Protein AF-A0A0R1NTM6-F1 (afdb_monomer_lite)

Secondary structure (DSSP, 8-state):
-HHHHHHHHHHHHH-HHHHHHHHHHTTTHHHHHHHHHHHHHHHHHHHTTGGGTS-HHHHHHHHHHHHHHHHHHHHHHHHHHHHHHHHHHHHHTTS-HHHHHHHHHHHHHHHHHTT----

Structure (mmCIF, N/CA/C/O backbone):
data_AF-A0A0R1NTM6-F1
#
_entry.id   AF-A0A0R1NTM6-F1
#
loop_
_atom_site.group_PDB
_atom_site.id
_atom_site.type_symbol
_atom_site.label_atom_id
_atom_site.label_alt_id
_atom_site.label_comp_id
_atom_site.label_asym_id
_atom_site.label_entity_id
_atom_site.label_seq_id
_atom_site.pdbx_PDB_ins_code
_atom_site.Cartn_x
_atom_site.Cartn_y
_atom_site.Cartn_z
_atom_site.occupancy
_atom_site.B_iso_or_equiv
_atom_site.auth_seq_id
_atom_site.auth_comp_id
_atom_site.auth_asym_id
_atom_site.auth_atom_id
_atom_site.pdbx_PDB_model_num
ATOM 1 N N . MET A 1 1 ? 14.871 15.560 27.383 1.00 53.84 1 MET A N 1
ATOM 2 C CA . MET A 1 1 ? 14.093 15.549 26.118 1.00 53.84 1 MET A CA 1
ATOM 3 C C . MET A 1 1 ? 13.365 14.221 25.877 1.00 53.84 1 MET A C 1
ATOM 5 O O . MET A 1 1 ? 12.171 14.261 25.605 1.00 53.84 1 MET A O 1
ATOM 9 N N . GLN A 1 2 ? 13.995 13.055 26.085 1.00 62.66 2 GLN A N 1
ATOM 10 C CA . GLN A 1 2 ? 13.329 11.741 25.949 1.00 62.66 2 GLN A CA 1
ATOM 11 C C . GLN A 1 2 ? 12.045 11.586 26.794 1.00 62.66 2 GLN A C 1
ATOM 13 O O . GLN A 1 2 ? 11.038 11.113 26.282 1.00 62.66 2 GLN A O 1
ATOM 18 N N . LYS A 1 3 ? 12.023 12.077 28.044 1.00 68.81 3 LYS A N 1
ATOM 19 C CA . LYS A 1 3 ? 10.849 11.972 28.939 1.00 68.81 3 LYS A CA 1
ATOM 20 C C . LYS A 1 3 ? 9.565 12.662 28.434 1.00 68.81 3 LYS A C 1
ATOM 22 O O . LYS A 1 3 ? 8.497 12.313 28.917 1.00 68.81 3 LYS A O 1
ATOM 27 N N . LYS A 1 4 ? 9.642 13.617 27.491 1.00 70.44 4 LYS A N 1
ATOM 28 C CA . LYS A 1 4 ? 8.459 14.274 26.885 1.00 70.44 4 LYS A CA 1
ATOM 29 C C . LYS A 1 4 ? 8.144 13.763 25.473 1.00 70.44 4 LYS A C 1
ATOM 31 O O . LYS A 1 4 ? 6.976 13.675 25.116 1.00 70.44 4 LYS A O 1
ATOM 36 N N . LEU A 1 5 ? 9.161 13.379 24.698 1.00 77.12 5 LEU A N 1
ATOM 37 C CA . LEU A 1 5 ? 8.985 12.821 23.350 1.00 77.12 5 LEU A CA 1
ATOM 38 C C . LEU A 1 5 ? 8.365 11.418 23.370 1.00 77.12 5 LEU A C 1
ATOM 40 O O . LEU A 1 5 ? 7.476 11.135 22.576 1.00 77.12 5 LEU A O 1
ATOM 44 N N . VAL A 1 6 ? 8.793 10.560 24.300 1.00 81.62 6 VAL A N 1
ATOM 45 C CA . VAL A 1 6 ? 8.290 9.181 24.428 1.00 81.62 6 VAL A CA 1
ATOM 46 C C . VAL A 1 6 ? 6.777 9.117 24.699 1.00 81.62 6 VAL A C 1
ATOM 48 O O . VAL A 1 6 ? 6.092 8.399 23.970 1.00 81.62 6 VAL A O 1
ATOM 51 N N . PRO A 1 7 ? 6.199 9.860 25.667 1.00 79.56 7 PRO A N 1
ATOM 52 C CA . PRO A 1 7 ? 4.751 9.833 25.872 1.00 79.56 7 PRO A CA 1
ATOM 53 C C . PRO A 1 7 ? 3.979 10.437 24.692 1.00 79.56 7 PRO A C 1
ATOM 55 O O . PRO A 1 7 ? 2.925 9.919 24.335 1.00 79.56 7 PRO A O 1
ATOM 58 N N . PHE A 1 8 ? 4.516 11.465 24.027 1.00 79.06 8 PHE A N 1
ATOM 59 C CA . PHE A 1 8 ? 3.871 12.069 22.857 1.00 79.06 8 PHE A CA 1
ATOM 60 C C . PHE A 1 8 ? 3.834 11.110 21.653 1.00 79.06 8 PHE A C 1
ATOM 62 O O . PHE A 1 8 ? 2.793 10.932 21.021 1.00 79.06 8 PHE A O 1
ATOM 69 N N . ALA A 1 9 ? 4.946 10.418 21.388 1.00 79.75 9 ALA A N 1
ATOM 70 C CA . ALA A 1 9 ? 5.029 9.373 20.370 1.00 79.75 9 ALA A CA 1
ATOM 71 C C . ALA A 1 9 ? 4.115 8.180 20.692 1.00 79.75 9 ALA A C 1
ATOM 73 O O . ALA A 1 9 ? 3.503 7.613 19.789 1.00 79.75 9 ALA A O 1
ATOM 74 N N . SER A 1 10 ? 3.975 7.830 21.974 1.00 79.38 10 SER A N 1
ATOM 75 C CA . SER A 1 10 ? 3.080 6.759 22.418 1.00 79.38 10 SER A CA 1
ATOM 76 C C . SER A 1 10 ? 1.609 7.090 22.147 1.00 79.38 10 SER A C 1
ATOM 78 O O . SER A 1 10 ? 0.881 6.249 21.629 1.00 79.38 10 SER A O 1
ATOM 80 N N . ILE A 1 11 ? 1.176 8.329 22.403 1.00 81.19 11 ILE A N 1
ATOM 81 C CA . ILE A 1 11 ? -0.203 8.770 22.126 1.00 81.19 11 ILE A CA 1
ATOM 82 C C . ILE A 1 11 ? -0.494 8.754 20.617 1.00 81.19 11 ILE A C 1
ATOM 84 O O . ILE A 1 11 ? -1.530 8.242 20.189 1.00 81.19 11 ILE A O 1
ATOM 88 N N . LEU A 1 12 ? 0.433 9.260 19.796 1.00 80.50 12 LEU A N 1
ATOM 89 C CA . LEU A 1 12 ? 0.310 9.224 18.333 1.00 80.50 12 LEU A CA 1
ATOM 90 C C . LEU A 1 12 ? 0.298 7.787 17.791 1.00 80.50 12 LEU A C 1
ATOM 92 O O . LEU A 1 12 ? -0.516 7.460 16.928 1.00 80.50 12 LEU A O 1
ATOM 96 N N . GLY A 1 13 ? 1.159 6.921 18.327 1.00 78.38 13 GLY A N 1
ATOM 97 C CA . GLY A 1 13 ? 1.262 5.514 17.939 1.00 78.38 13 GLY A CA 1
ATOM 98 C C . GLY A 1 13 ? 0.084 4.647 18.393 1.00 78.38 13 GLY A C 1
ATOM 99 O O . GLY A 1 13 ? -0.184 3.622 17.772 1.00 78.38 13 GLY A O 1
ATOM 100 N N . GLN A 1 14 ? -0.642 5.052 19.437 1.00 82.62 14 GLN A N 1
ATOM 101 C CA . GLN A 1 14 ? -1.832 4.346 19.927 1.00 82.62 14 GLN A CA 1
ATOM 102 C C . GLN A 1 14 ? -3.133 4.804 19.259 1.00 82.62 14 GLN A C 1
ATOM 104 O O . GLN A 1 14 ? -4.160 4.133 19.383 1.00 82.62 14 GLN A O 1
ATOM 109 N N . ASN A 1 15 ? -3.125 5.923 18.529 1.00 87.06 15 ASN A N 1
ATOM 110 C CA . ASN A 1 15 ? -4.329 6.408 17.871 1.00 87.06 15 ASN A CA 1
ATOM 111 C C . ASN A 1 15 ? -4.774 5.431 16.770 1.00 87.06 15 ASN A C 1
ATOM 113 O O . ASN A 1 15 ? -4.057 5.191 15.794 1.00 87.06 15 ASN A O 1
ATOM 117 N N . LYS A 1 16 ? -5.995 4.903 16.915 1.00 84.38 16 LYS A N 1
ATOM 118 C CA . LYS A 1 16 ? -6.627 3.958 15.982 1.00 84.38 16 LYS A CA 1
ATOM 119 C C . LYS A 1 16 ? -6.676 4.458 14.538 1.00 84.38 16 LYS A C 1
ATOM 121 O O . LYS A 1 16 ? -6.575 3.639 13.631 1.00 84.38 16 LYS A O 1
ATOM 126 N N . TYR A 1 17 ? -6.804 5.765 14.306 1.00 87.38 17 TYR A N 1
ATOM 127 C CA . TYR A 1 17 ? -6.857 6.326 12.953 1.00 87.38 17 TYR A CA 1
ATOM 128 C C . TYR A 1 17 ? -5.480 6.310 12.284 1.00 87.38 17 TYR A C 1
ATO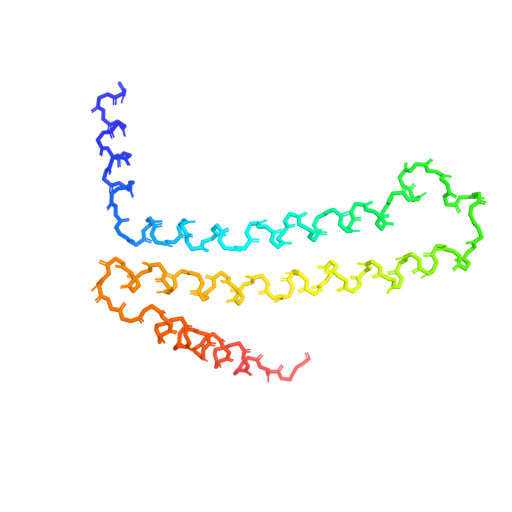M 130 O O . TYR A 1 17 ? -5.346 5.819 11.169 1.00 87.38 17 TYR A O 1
ATOM 138 N N . LEU A 1 18 ? -4.445 6.760 12.998 1.00 86.81 18 LEU A N 1
ATOM 139 C CA . LEU A 1 18 ? -3.061 6.775 12.509 1.00 86.81 18 LEU A CA 1
ATOM 140 C C . LEU A 1 18 ? -2.510 5.361 12.304 1.00 86.81 18 LEU A C 1
ATOM 142 O O . LEU A 1 18 ? -1.863 5.093 11.294 1.00 86.81 18 LEU A O 1
ATOM 146 N N . THR A 1 19 ? -2.807 4.436 13.222 1.00 88.44 19 THR A N 1
ATOM 147 C CA . THR A 1 19 ? -2.424 3.027 13.043 1.00 88.44 19 THR A CA 1
ATOM 148 C C . THR A 1 19 ? -3.165 2.378 11.882 1.00 88.44 19 THR A C 1
ATOM 150 O O . THR A 1 19 ? -2.524 1.704 11.088 1.00 88.44 19 THR A O 1
ATOM 153 N N . SER A 1 20 ? -4.470 2.623 11.711 1.00 88.25 20 SER A N 1
ATOM 154 C CA . SER A 1 20 ? -5.213 2.089 10.553 1.00 88.25 20 SER A CA 1
ATOM 155 C C . SER A 1 20 ? -4.723 2.664 9.226 1.00 88.25 20 SER A C 1
ATOM 157 O O . SER A 1 20 ? -4.654 1.938 8.242 1.00 88.25 20 SER A O 1
ATOM 159 N N . LEU A 1 21 ? -4.346 3.945 9.200 1.00 89.81 21 LEU A N 1
ATOM 160 C CA . LEU A 1 21 ? -3.759 4.586 8.027 1.00 89.81 21 LEU A CA 1
ATOM 161 C C . LEU A 1 21 ? -2.418 3.937 7.660 1.00 89.81 21 LEU A C 1
ATOM 163 O O . LEU A 1 21 ? -2.228 3.517 6.523 1.00 89.81 21 LEU A O 1
ATOM 167 N N . ARG A 1 22 ? -1.509 3.798 8.633 1.00 90.62 22 ARG A N 1
ATOM 168 C CA . ARG A 1 22 ? -0.204 3.144 8.446 1.00 90.62 22 ARG A CA 1
ATOM 169 C C . ARG A 1 22 ? -0.358 1.699 7.979 1.00 90.62 22 ARG A C 1
ATOM 171 O O . ARG A 1 22 ? 0.241 1.307 6.983 1.00 90.62 22 ARG A O 1
ATOM 178 N N . ASP A 1 23 ? -1.161 0.922 8.699 1.00 89.19 23 ASP A N 1
ATOM 179 C CA . ASP A 1 23 ? -1.353 -0.500 8.421 1.00 89.19 23 ASP A CA 1
ATOM 180 C C . ASP A 1 23 ? -2.126 -0.701 7.099 1.00 89.19 23 ASP A C 1
ATOM 182 O O . ASP A 1 23 ? -1.960 -1.721 6.437 1.00 89.19 23 ASP A O 1
ATOM 186 N N . GLY A 1 24 ? -2.953 0.271 6.690 1.00 87.88 24 GLY A N 1
ATOM 187 C CA . GLY A 1 24 ? -3.639 0.295 5.396 1.00 87.88 24 GLY A CA 1
ATOM 188 C C . GLY A 1 24 ? -2.711 0.635 4.228 1.00 87.88 24 GLY A C 1
ATOM 189 O O . GLY A 1 24 ? -2.786 -0.012 3.187 1.00 87.88 24 GLY A O 1
ATOM 190 N N . MET A 1 25 ? -1.776 1.575 4.407 1.00 88.31 25 MET A N 1
ATOM 191 C CA . MET A 1 25 ? -0.751 1.892 3.399 1.00 88.31 25 MET A CA 1
ATOM 192 C C . MET A 1 25 ? 0.184 0.706 3.116 1.00 88.31 25 MET A C 1
ATOM 194 O O . MET A 1 25 ? 0.663 0.561 1.993 1.00 88.31 25 MET A O 1
ATOM 198 N N . MET A 1 26 ? 0.397 -0.187 4.090 1.00 89.75 26 MET A N 1
ATOM 199 C CA . MET A 1 26 ? 1.189 -1.409 3.886 1.00 89.75 26 MET A CA 1
ATOM 200 C C . MET A 1 26 ? 0.595 -2.352 2.828 1.00 89.75 26 MET A C 1
ATOM 202 O O . MET A 1 26 ? 1.341 -3.129 2.240 1.00 89.75 26 MET A O 1
ATOM 206 N N . VAL A 1 27 ? -0.708 -2.263 2.530 1.00 86.00 27 VAL A N 1
ATOM 207 C CA . VAL A 1 27 ? -1.352 -3.068 1.474 1.00 86.00 27 VAL A CA 1
ATOM 208 C C . VAL A 1 27 ? -0.806 -2.720 0.085 1.00 86.00 27 VAL A C 1
ATOM 210 O O . VAL A 1 27 ? -0.695 -3.596 -0.766 1.00 86.00 27 VAL A O 1
ATOM 213 N N . ALA A 1 28 ? -0.412 -1.465 -0.143 1.00 84.50 28 ALA A N 1
ATOM 214 C CA . ALA A 1 28 ? 0.140 -1.028 -1.424 1.00 84.50 28 ALA A CA 1
ATOM 215 C C . ALA A 1 28 ? 1.647 -1.281 -1.560 1.00 84.50 28 ALA A C 1
ATOM 217 O O . ALA A 1 28 ? 2.172 -1.222 -2.666 1.00 84.50 28 ALA A O 1
ATOM 218 N N . PHE A 1 29 ? 2.339 -1.592 -0.463 1.00 88.50 29 PHE A N 1
ATOM 219 C CA . PHE A 1 29 ? 3.796 -1.726 -0.434 1.00 88.50 29 PHE A CA 1
ATOM 220 C C . PHE A 1 29 ? 4.340 -2.825 -1.367 1.00 88.50 29 PHE A C 1
ATOM 222 O O . PHE A 1 29 ? 5.288 -2.562 -2.104 1.00 88.50 29 PHE A O 1
ATOM 229 N N . PRO A 1 30 ? 3.754 -4.040 -1.410 1.00 85.56 30 PRO A N 1
ATOM 230 C CA . PRO A 1 30 ? 4.211 -5.076 -2.336 1.00 85.56 30 PRO A CA 1
ATOM 231 C C . PRO A 1 30 ? 3.988 -4.684 -3.800 1.00 85.56 30 PRO A C 1
ATOM 233 O O . PRO A 1 30 ? 4.846 -4.929 -4.645 1.00 85.56 30 PRO A O 1
ATOM 236 N N . ALA A 1 31 ? 2.856 -4.037 -4.094 1.00 84.50 31 ALA A N 1
ATOM 237 C CA . ALA A 1 31 ? 2.528 -3.585 -5.441 1.00 84.50 31 ALA A CA 1
ATOM 238 C C . ALA A 1 31 ? 3.490 -2.484 -5.907 1.00 84.50 31 ALA A C 1
ATOM 240 O O . ALA A 1 31 ? 4.049 -2.585 -6.996 1.00 84.50 31 ALA A O 1
ATOM 241 N N . THR A 1 32 ? 3.750 -1.472 -5.074 1.00 86.38 32 THR A N 1
ATOM 242 C CA . THR A 1 32 ? 4.688 -0.390 -5.411 1.00 86.38 32 THR A CA 1
ATOM 243 C C . THR A 1 32 ? 6.120 -0.892 -5.541 1.00 86.38 32 THR A C 1
ATOM 245 O O . THR A 1 32 ? 6.831 -0.457 -6.446 1.00 86.38 32 THR A O 1
ATOM 248 N N . MET A 1 33 ? 6.536 -1.843 -4.701 1.00 88.88 33 MET A N 1
ATOM 249 C CA . MET A 1 33 ? 7.853 -2.466 -4.815 1.00 88.88 33 MET A CA 1
ATOM 250 C C . MET A 1 33 ? 7.998 -3.227 -6.141 1.00 88.88 33 MET A C 1
ATOM 252 O O . MET A 1 33 ? 9.024 -3.108 -6.807 1.00 88.88 33 MET A O 1
ATOM 256 N N . PHE A 1 34 ? 6.958 -3.947 -6.569 1.00 86.00 34 PHE A N 1
ATOM 257 C CA . PHE A 1 34 ? 6.942 -4.618 -7.868 1.00 86.00 34 PHE A CA 1
ATOM 258 C C . PHE A 1 34 ? 6.979 -3.625 -9.039 1.00 86.00 34 PHE A C 1
ATOM 260 O O . PHE A 1 34 ? 7.779 -3.792 -9.958 1.00 86.00 34 PHE A O 1
ATOM 267 N N . GLY A 1 35 ? 6.182 -2.553 -8.985 1.00 85.62 35 GLY A N 1
ATOM 268 C CA . GLY A 1 35 ? 6.207 -1.492 -9.996 1.00 85.62 35 GLY A CA 1
ATOM 269 C C . GLY A 1 35 ? 7.586 -0.846 -10.130 1.00 85.62 35 GLY A C 1
ATOM 270 O O . GLY A 1 35 ? 8.068 -0.656 -11.244 1.00 85.62 35 GLY A O 1
ATOM 271 N N . ALA A 1 36 ? 8.264 -0.590 -9.008 1.00 86.94 36 ALA A N 1
ATOM 272 C CA . ALA A 1 36 ? 9.618 -0.043 -9.008 1.00 86.94 36 ALA A CA 1
ATOM 273 C C . ALA A 1 36 ? 10.631 -0.980 -9.690 1.00 86.94 36 ALA A C 1
ATOM 275 O O . ALA A 1 36 ? 11.454 -0.512 -10.473 1.00 86.94 36 ALA A O 1
ATOM 276 N N . ILE A 1 37 ? 10.548 -2.297 -9.457 1.00 87.69 37 ILE A N 1
ATOM 277 C CA . ILE A 1 37 ? 11.408 -3.282 -10.139 1.00 87.69 37 ILE A CA 1
ATOM 278 C C . ILE A 1 37 ? 11.189 -3.227 -11.656 1.00 87.69 37 ILE A C 1
ATOM 280 O O . ILE A 1 37 ? 12.156 -3.211 -12.413 1.00 87.69 37 ILE A O 1
ATOM 284 N N . MET A 1 38 ? 9.935 -3.144 -12.104 1.00 84.50 38 MET A N 1
ATOM 285 C CA . MET A 1 38 ? 9.606 -3.092 -13.533 1.00 84.50 38 MET A CA 1
ATOM 286 C C . MET A 1 38 ? 10.115 -1.814 -14.203 1.00 84.50 38 MET A C 1
ATOM 288 O O . MET A 1 38 ? 10.671 -1.876 -15.296 1.00 84.50 38 MET A O 1
ATOM 292 N N . VAL A 1 39 ? 10.017 -0.672 -13.518 1.00 84.75 39 VAL A N 1
ATOM 293 C CA . VAL A 1 39 ? 10.584 0.602 -13.991 1.00 84.75 39 VAL A CA 1
ATOM 294 C C . VAL A 1 39 ? 12.112 0.539 -14.066 1.00 84.75 39 VAL A C 1
ATOM 296 O O . VAL A 1 39 ? 12.704 1.054 -15.015 1.00 84.75 39 VAL A O 1
ATOM 299 N N . ILE A 1 40 ? 12.769 -0.108 -13.099 1.00 85.50 40 ILE A N 1
ATOM 300 C CA . ILE A 1 40 ? 14.224 -0.306 -13.139 1.00 85.50 40 ILE A CA 1
ATOM 301 C C . ILE A 1 40 ? 14.610 -1.164 -14.346 1.00 85.50 40 ILE A C 1
ATOM 303 O O . ILE A 1 40 ? 15.534 -0.795 -15.064 1.00 85.50 40 ILE A O 1
ATOM 307 N N . LEU A 1 41 ? 13.897 -2.265 -14.606 1.00 81.75 41 LEU A N 1
ATOM 308 C CA . LEU A 1 41 ? 14.153 -3.134 -15.762 1.00 81.75 41 LEU A CA 1
ATOM 309 C C . LEU A 1 41 ? 13.948 -2.409 -17.096 1.00 81.75 41 LEU A C 1
ATOM 311 O O . LEU A 1 41 ? 14.742 -2.601 -18.013 1.00 81.75 41 LEU A O 1
ATOM 315 N N . GLN A 1 42 ? 12.939 -1.540 -17.179 1.00 80.75 42 GLN A N 1
ATOM 316 C CA . GLN A 1 42 ? 12.698 -0.688 -18.343 1.00 80.75 42 GLN A CA 1
ATOM 317 C C . GLN A 1 42 ? 13.875 0.266 -18.609 1.00 80.75 4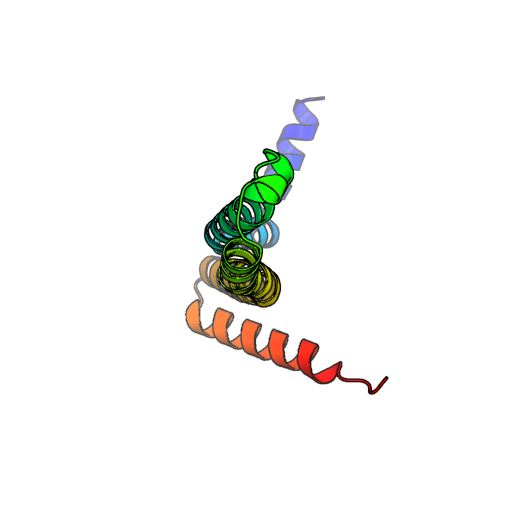2 GLN A C 1
ATOM 319 O O . GLN A 1 42 ? 14.330 0.392 -19.741 1.00 80.75 42 GLN A O 1
ATOM 324 N N . ASN A 1 43 ? 14.397 0.923 -17.568 1.00 80.12 43 ASN A N 1
ATOM 325 C CA . ASN A 1 43 ? 15.462 1.926 -17.704 1.00 80.12 43 ASN A CA 1
ATOM 326 C C . ASN A 1 43 ? 16.881 1.326 -17.738 1.00 80.12 43 ASN A C 1
ATOM 328 O O . ASN A 1 43 ? 17.843 2.008 -18.094 1.00 80.12 43 ASN A O 1
ATOM 332 N N . LEU A 1 44 ? 17.028 0.040 -17.416 1.00 77.88 44 LEU A N 1
ATOM 333 C CA . LEU A 1 44 ? 18.309 -0.668 -17.344 1.00 77.88 44 LEU A CA 1
ATOM 334 C C . LEU A 1 44 ? 19.148 -0.595 -18.639 1.00 77.88 44 LEU A C 1
ATOM 336 O O . LEU A 1 44 ? 20.348 -0.321 -18.541 1.00 77.88 44 LEU A O 1
ATOM 340 N N . PRO A 1 45 ? 18.573 -0.766 -19.850 1.00 70.38 45 PRO A N 1
ATOM 341 C CA . PRO A 1 45 ? 19.319 -0.671 -21.109 1.00 70.38 45 PRO A CA 1
ATOM 342 C C . PRO A 1 45 ? 19.896 0.728 -21.370 1.00 70.38 45 PRO A C 1
ATOM 344 O O . PRO A 1 45 ? 20.971 0.851 -21.961 1.00 70.38 45 PRO A O 1
ATOM 347 N N . GLN A 1 46 ? 19.197 1.775 -20.917 1.00 68.50 46 GLN A N 1
ATOM 348 C CA . GLN A 1 46 ? 19.626 3.172 -21.025 1.00 68.50 46 GLN A CA 1
ATOM 349 C C . GLN A 1 46 ? 20.739 3.483 -20.013 1.00 68.50 46 GLN A C 1
ATOM 351 O O . GLN A 1 46 ? 21.760 4.060 -20.381 1.00 68.50 46 GLN A O 1
ATOM 356 N N . THR A 1 47 ? 20.593 3.052 -18.754 1.00 66.00 47 THR A N 1
ATOM 357 C CA . THR A 1 47 ? 21.559 3.344 -17.676 1.00 66.00 47 THR A CA 1
ATOM 358 C C . THR A 1 47 ? 22.896 2.612 -17.835 1.00 66.00 47 THR A C 1
ATOM 360 O O . THR A 1 47 ? 23.935 3.173 -17.498 1.00 66.00 47 THR A O 1
ATOM 363 N N . PHE A 1 48 ? 22.905 1.389 -18.374 1.00 66.44 48 PHE A N 1
ATOM 364 C CA . PHE A 1 48 ? 24.137 0.611 -18.581 1.00 66.44 48 PHE A CA 1
ATOM 365 C C . PHE A 1 48 ? 24.809 0.837 -19.951 1.00 66.44 48 PHE A C 1
ATOM 367 O O . PHE A 1 48 ? 25.803 0.185 -20.261 1.00 66.44 48 PHE A O 1
ATOM 374 N N . GLY A 1 49 ? 24.287 1.741 -20.790 1.00 63.03 49 GLY A N 1
ATOM 375 C CA . GLY A 1 49 ? 24.882 2.061 -22.096 1.00 63.03 49 GLY A CA 1
ATOM 376 C C . GLY A 1 49 ? 24.675 0.996 -23.184 1.00 63.03 49 GLY A C 1
ATOM 377 O O . GLY A 1 49 ? 25.179 1.147 -24.297 1.00 63.03 49 GLY A O 1
ATOM 378 N N . PHE A 1 50 ? 23.891 -0.056 -22.914 1.00 60.47 50 PHE A N 1
ATOM 379 C CA . PHE A 1 50 ? 23.528 -1.079 -23.903 1.00 60.47 50 PHE A CA 1
ATOM 380 C C . PHE A 1 50 ? 22.554 -0.567 -24.971 1.00 60.47 50 PHE A C 1
ATOM 382 O O . PHE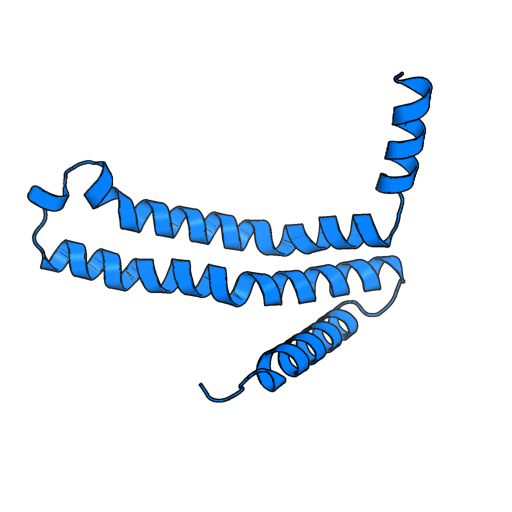 A 1 50 ? 22.395 -1.212 -26.006 1.00 60.47 50 PHE A O 1
ATOM 389 N N . ALA A 1 51 ? 21.945 0.605 -24.769 1.00 58.25 51 ALA A N 1
ATOM 390 C CA . ALA A 1 51 ? 21.084 1.263 -25.750 1.00 58.25 51 ALA A CA 1
ATOM 391 C C . ALA A 1 51 ? 21.764 1.496 -27.116 1.00 58.25 51 ALA A C 1
ATOM 393 O O . ALA A 1 51 ? 21.078 1.553 -28.131 1.00 58.25 51 ALA A O 1
ATOM 394 N N . GLY A 1 52 ? 23.099 1.597 -27.155 1.00 59.00 52 GLY A N 1
ATOM 395 C CA . GLY A 1 52 ? 23.866 1.687 -28.405 1.00 59.00 52 GLY A CA 1
ATOM 396 C C . GLY A 1 52 ? 24.183 0.338 -29.069 1.00 59.00 52 GLY A C 1
ATOM 397 O O . GLY A 1 52 ? 24.520 0.315 -30.248 1.00 59.00 52 GLY A O 1
ATOM 398 N N . PHE A 1 53 ? 24.077 -0.774 -28.334 1.00 61.25 53 PHE A N 1
ATOM 399 C CA . PHE A 1 53 ? 24.408 -2.132 -28.799 1.00 61.25 53 PHE A CA 1
ATOM 400 C C . PHE A 1 53 ? 23.174 -2.987 -29.116 1.00 61.25 53 PHE A C 1
ATOM 402 O O . PHE A 1 53 ? 23.272 -3.958 -29.866 1.00 61.25 53 PHE A O 1
ATOM 409 N N . LEU A 1 54 ? 22.015 -2.650 -28.547 1.00 64.38 54 LEU A N 1
ATOM 410 C CA . LEU A 1 54 ? 20.763 -3.366 -28.764 1.00 64.38 54 LEU A CA 1
ATOM 411 C C . LEU A 1 54 ? 20.035 -2.847 -30.017 1.00 64.38 54 LEU A C 1
ATOM 413 O O . LEU A 1 54 ? 19.952 -1.634 -30.223 1.00 64.38 54 LEU A O 1
ATOM 417 N N . PRO A 1 55 ? 19.452 -3.734 -30.847 1.00 72.12 55 PRO A N 1
ATOM 418 C CA . PRO A 1 55 ? 18.587 -3.318 -31.945 1.00 72.12 55 PRO A CA 1
ATOM 419 C C . PRO A 1 55 ? 17.406 -2.500 -31.409 1.00 72.12 55 PRO A C 1
ATOM 421 O O . PRO A 1 55 ? 16.798 -2.888 -30.410 1.00 72.12 55 PRO A O 1
ATOM 424 N N . LYS A 1 56 ? 17.016 -1.424 -32.109 1.00 68.06 56 LYS A N 1
ATOM 425 C CA . LYS A 1 56 ? 15.852 -0.590 -31.740 1.00 68.06 56 LYS A CA 1
ATOM 426 C C . LYS A 1 56 ? 14.587 -1.411 -31.465 1.00 68.06 56 LYS A C 1
ATOM 428 O O . LYS A 1 56 ? 13.905 -1.144 -30.490 1.00 68.06 56 LYS A O 1
ATOM 433 N N . GLY A 1 57 ? 14.342 -2.475 -32.235 1.00 71.62 57 GLY A N 1
ATOM 434 C CA . GLY A 1 57 ? 13.184 -3.352 -32.022 1.00 71.62 57 GLY A CA 1
ATOM 435 C C . GLY A 1 57 ? 13.178 -4.103 -30.682 1.00 71.62 57 GLY A C 1
ATOM 436 O O . GLY A 1 57 ? 12.109 -4.433 -30.182 1.00 71.62 57 GLY A O 1
ATOM 437 N N . VAL A 1 58 ? 14.342 -4.353 -30.070 1.00 70.81 58 VAL A N 1
ATOM 438 C CA . VAL A 1 58 ? 14.434 -4.980 -28.738 1.00 70.81 58 VAL A CA 1
ATOM 439 C C . VAL A 1 58 ? 14.202 -3.945 -27.636 1.00 70.81 58 VAL A C 1
ATOM 441 O O . VAL A 1 58 ? 13.538 -4.249 -26.650 1.00 70.81 58 VAL A O 1
ATOM 444 N N . LEU A 1 59 ? 14.695 -2.717 -27.820 1.00 70.50 59 LEU A N 1
ATOM 445 C CA . LEU A 1 59 ? 14.420 -1.599 -26.912 1.00 70.50 59 LEU A CA 1
ATOM 446 C C . LEU A 1 59 ? 12.930 -1.239 -26.915 1.00 70.50 59 LEU A C 1
ATOM 448 O O . LEU A 1 59 ? 12.330 -1.168 -25.848 1.00 70.50 59 LEU A O 1
ATOM 452 N N . ASP A 1 60 ? 12.320 -1.133 -28.097 1.00 75.06 60 ASP A N 1
ATOM 453 C CA . ASP A 1 60 ? 10.887 -0.867 -28.241 1.00 75.06 60 ASP A CA 1
ATOM 454 C C . ASP A 1 60 ? 10.042 -1.999 -27.639 1.00 75.06 60 ASP A C 1
ATOM 456 O O . ASP A 1 60 ? 9.003 -1.745 -27.034 1.00 75.06 60 ASP A O 1
ATOM 460 N N . PHE A 1 61 ? 10.469 -3.260 -27.766 1.00 78.69 61 PHE A N 1
ATOM 461 C CA . PHE A 1 61 ? 9.775 -4.383 -27.133 1.00 78.69 61 PHE A CA 1
ATOM 462 C C . PHE A 1 61 ? 9.826 -4.301 -25.601 1.00 78.69 61 PHE A C 1
ATOM 464 O O . PHE A 1 61 ? 8.805 -4.500 -24.944 1.00 78.69 61 PHE A O 1
ATOM 471 N N . ILE A 1 62 ? 10.993 -3.981 -25.031 1.00 75.56 62 ILE A N 1
ATOM 472 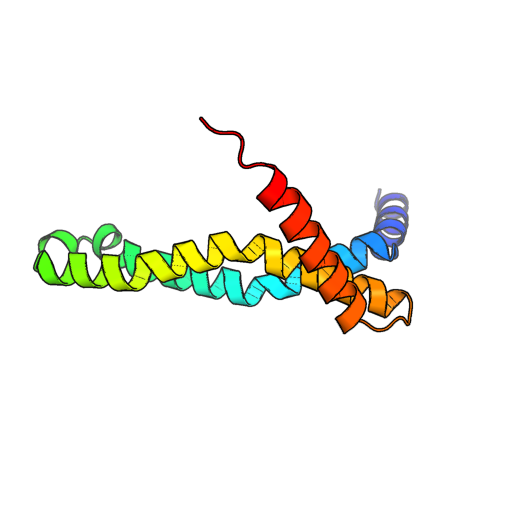C CA . ILE A 1 62 ? 11.166 -3.808 -23.582 1.00 75.56 62 ILE A CA 1
ATOM 473 C C . ILE A 1 62 ? 10.306 -2.642 -23.084 1.00 75.56 62 ILE A C 1
ATOM 475 O O . ILE A 1 62 ? 9.552 -2.811 -22.127 1.00 75.56 62 ILE A O 1
ATOM 479 N N . ASP A 1 63 ? 10.348 -1.490 -23.752 1.00 78.50 63 ASP A N 1
ATOM 480 C CA . ASP A 1 63 ? 9.536 -0.337 -23.357 1.00 78.50 63 ASP A CA 1
ATOM 481 C C . ASP A 1 63 ? 8.039 -0.652 -23.428 1.00 78.50 63 ASP A C 1
ATOM 483 O O . ASP A 1 63 ? 7.317 -0.442 -22.455 1.00 78.50 63 ASP A O 1
ATOM 487 N N . ASN A 1 64 ? 7.563 -1.244 -24.525 1.00 80.62 64 ASN A N 1
ATOM 488 C CA . ASN A 1 64 ? 6.146 -1.585 -24.667 1.00 80.62 64 ASN A CA 1
ATOM 489 C C . ASN A 1 64 ? 5.677 -2.656 -23.672 1.00 80.62 64 ASN A C 1
ATOM 491 O O . ASN A 1 64 ? 4.499 -2.679 -23.319 1.00 80.62 64 ASN A O 1
ATOM 495 N N . PHE A 1 65 ? 6.565 -3.540 -23.212 1.00 81.31 65 PHE A N 1
ATOM 496 C CA . PHE A 1 65 ? 6.205 -4.592 -22.263 1.00 81.31 65 PHE A CA 1
ATOM 497 C C . PHE A 1 65 ? 6.231 -4.108 -20.806 1.00 81.31 65 PHE A C 1
ATOM 499 O O . PHE A 1 65 ? 5.320 -4.420 -20.038 1.00 81.31 65 PHE A O 1
ATOM 506 N N . PHE A 1 66 ? 7.242 -3.327 -20.412 1.00 80.88 66 PHE A N 1
ATOM 507 C CA . PHE A 1 66 ? 7.436 -2.911 -19.017 1.00 80.88 66 PHE A CA 1
ATOM 508 C C . PHE A 1 66 ? 6.780 -1.564 -18.674 1.00 80.88 66 PHE A C 1
ATOM 510 O O . PHE A 1 66 ? 6.310 -1.398 -17.542 1.00 80.88 66 PHE A O 1
ATOM 517 N N . ALA A 1 67 ? 6.656 -0.629 -19.627 1.00 78.19 67 ALA A N 1
ATOM 518 C CA . ALA A 1 67 ? 6.042 0.680 -19.374 1.00 78.19 67 ALA A CA 1
ATOM 519 C C . ALA A 1 67 ? 4.569 0.597 -18.918 1.00 78.19 67 ALA A C 1
ATOM 521 O O . ALA A 1 67 ? 4.203 1.296 -17.964 1.00 78.19 67 ALA A O 1
ATOM 522 N N . PRO A 1 68 ? 3.704 -0.265 -19.501 1.00 83.94 68 PRO A N 1
ATOM 523 C CA . PRO A 1 68 ? 2.324 -0.397 -19.036 1.00 83.94 68 PRO A CA 1
ATOM 524 C C . PRO A 1 68 ? 2.228 -0.897 -17.593 1.00 83.94 68 PRO A C 1
ATOM 526 O O . PRO A 1 68 ? 1.325 -0.491 -16.866 1.00 83.94 68 PRO A O 1
ATOM 529 N N . VAL A 1 69 ? 3.167 -1.741 -17.153 1.00 82.06 69 VAL A N 1
ATOM 530 C CA . VAL A 1 69 ? 3.159 -2.340 -15.810 1.00 82.06 69 VAL A CA 1
ATOM 531 C C . VAL A 1 69 ? 3.481 -1.297 -14.737 1.00 82.06 69 VAL A C 1
ATOM 533 O O . VAL A 1 69 ? 2.790 -1.225 -13.714 1.00 82.06 69 VAL A O 1
ATOM 536 N N . GLY A 1 70 ? 4.486 -0.450 -14.984 1.00 78.88 70 GLY A N 1
ATOM 537 C CA . GLY A 1 70 ? 4.824 0.664 -14.094 1.00 78.88 70 GLY A CA 1
ATOM 538 C C . GLY A 1 70 ? 3.672 1.665 -13.970 1.00 78.88 70 GLY A C 1
ATOM 539 O O . GLY A 1 70 ? 3.237 1.983 -12.860 1.00 78.88 70 GLY A O 1
ATOM 540 N N . ASN A 1 71 ? 3.107 2.077 -15.109 1.00 81.50 71 ASN A N 1
ATOM 541 C CA . ASN A 1 71 ? 1.984 3.016 -15.151 1.00 81.50 71 ASN A CA 1
ATOM 542 C C . ASN A 1 71 ? 0.725 2.454 -14.483 1.00 81.50 71 ASN A C 1
ATOM 544 O O . ASN A 1 71 ? 0.099 3.140 -13.676 1.00 81.50 71 ASN A O 1
ATOM 548 N N . ALA A 1 72 ? 0.372 1.195 -14.756 1.00 82.38 72 ALA A N 1
ATOM 549 C CA . ALA A 1 72 ? -0.775 0.544 -14.128 1.00 82.38 72 ALA A CA 1
ATOM 550 C C . ALA A 1 72 ? -0.634 0.514 -12.601 1.00 82.38 72 ALA A C 1
ATOM 552 O O . ALA A 1 72 ? -1.573 0.879 -11.896 1.00 82.38 72 ALA A O 1
ATOM 553 N N . THR A 1 73 ? 0.550 0.159 -12.092 1.00 83.81 73 THR A N 1
ATOM 554 C CA . THR A 1 73 ? 0.829 0.119 -10.648 1.00 83.81 73 THR A CA 1
ATOM 555 C C . THR A 1 73 ? 0.644 1.491 -9.999 1.00 83.81 73 THR A C 1
ATOM 557 O O . THR A 1 73 ? 0.028 1.598 -8.937 1.00 83.81 73 THR A O 1
ATOM 560 N N . MET A 1 74 ? 1.141 2.549 -10.643 1.00 80.69 74 MET A N 1
ATOM 561 C CA . MET A 1 74 ? 1.019 3.912 -10.129 1.00 80.69 74 MET A CA 1
ATOM 562 C C . MET A 1 74 ? -0.442 4.378 -10.126 1.00 80.69 74 MET A C 1
ATOM 564 O O . MET A 1 74 ? -0.916 4.886 -9.109 1.00 80.69 74 MET A O 1
ATOM 568 N N . ASN A 1 75 ? -1.175 4.108 -11.210 1.00 84.19 75 ASN A N 1
ATOM 569 C CA . ASN A 1 75 ? -2.571 4.519 -11.381 1.00 84.19 75 ASN A CA 1
ATOM 570 C C . ASN A 1 75 ? -3.525 3.848 -10.383 1.00 84.19 75 ASN A C 1
ATOM 572 O O . ASN A 1 75 ? -4.451 4.487 -9.890 1.00 84.19 75 ASN A O 1
ATOM 576 N N . ILE A 1 76 ? -3.301 2.573 -10.050 1.00 85.88 76 ILE A N 1
ATOM 577 C CA . ILE A 1 76 ? -4.182 1.833 -9.132 1.00 85.88 76 ILE A CA 1
ATOM 578 C C . ILE A 1 76 ? -3.773 1.972 -7.659 1.00 85.88 76 ILE A C 1
ATOM 580 O O . ILE A 1 76 ? -4.562 1.647 -6.772 1.00 85.88 76 ILE A O 1
ATOM 584 N N . SER A 1 77 ? -2.564 2.466 -7.369 1.00 86.75 77 SER A N 1
ATOM 585 C CA . SER A 1 77 ? -2.003 2.516 -6.009 1.00 86.75 77 SER A CA 1
ATOM 586 C C . SER A 1 77 ? -2.921 3.222 -5.002 1.00 86.75 77 SER A C 1
ATOM 588 O O . SER A 1 77 ? -3.206 2.676 -3.935 1.00 86.75 77 SER A O 1
ATOM 590 N N . ALA A 1 78 ? -3.461 4.389 -5.362 1.00 88.00 78 ALA A N 1
ATOM 591 C CA . ALA A 1 78 ? -4.352 5.169 -4.506 1.00 88.00 78 ALA A CA 1
ATOM 592 C C . ALA A 1 78 ? -5.650 4.416 -4.168 1.00 88.00 78 ALA A C 1
ATOM 594 O O . ALA A 1 78 ? -6.116 4.461 -3.029 1.00 88.00 78 ALA A O 1
ATOM 595 N N . MET A 1 79 ? -6.193 3.662 -5.127 1.00 89.06 79 MET A N 1
ATOM 596 C CA . MET A 1 79 ? -7.402 2.856 -4.950 1.00 89.06 79 MET A CA 1
ATOM 597 C C . MET A 1 79 ? -7.169 1.697 -3.969 1.00 89.06 79 MET A C 1
ATOM 599 O O . MET A 1 79 ? -7.986 1.472 -3.072 1.00 89.06 79 MET A O 1
ATOM 603 N N . PHE A 1 80 ? -6.030 1.002 -4.078 1.00 88.69 80 PHE A N 1
ATOM 604 C CA . PHE A 1 80 ? -5.648 -0.054 -3.131 1.00 88.69 80 PHE A CA 1
ATOM 605 C C . PHE A 1 80 ? -5.389 0.492 -1.724 1.00 88.69 80 PHE A C 1
ATOM 607 O O . PHE A 1 80 ? -5.799 -0.134 -0.744 1.00 88.69 80 PHE A O 1
ATOM 614 N N . ILE A 1 81 ? -4.762 1.669 -1.609 1.00 91.12 81 ILE A N 1
ATOM 615 C CA . ILE A 1 81 ? -4.548 2.336 -0.316 1.00 91.12 81 ILE A CA 1
ATOM 616 C C . ILE A 1 81 ? -5.892 2.702 0.317 1.00 91.12 81 ILE A C 1
ATOM 618 O O . ILE A 1 81 ? -6.112 2.387 1.485 1.00 91.12 81 ILE A O 1
ATOM 622 N N . ALA A 1 82 ? -6.814 3.309 -0.438 1.00 92.19 82 ALA A N 1
ATOM 623 C CA . ALA A 1 82 ? -8.140 3.671 0.066 1.00 92.19 82 ALA A CA 1
ATOM 624 C C . ALA A 1 82 ? -8.893 2.446 0.616 1.00 92.19 82 ALA A C 1
ATOM 626 O O . ALA A 1 82 ? -9.392 2.471 1.744 1.00 92.19 82 ALA A O 1
ATOM 627 N N . PHE A 1 83 ? -8.892 1.340 -0.136 1.00 92.38 83 PHE A N 1
ATOM 628 C CA . PHE A 1 83 ? -9.467 0.074 0.320 1.00 92.38 83 PHE A CA 1
ATOM 629 C C . PHE A 1 83 ? -8.771 -0.456 1.584 1.00 92.38 83 PHE A C 1
ATOM 631 O O . PHE A 1 83 ? -9.438 -0.823 2.553 1.00 92.38 83 PHE A O 1
ATOM 638 N N . GLY A 1 84 ? -7.434 -0.467 1.602 1.00 91.12 84 GLY A N 1
ATOM 639 C CA . GLY A 1 84 ? -6.631 -0.970 2.719 1.00 91.12 84 GLY A CA 1
ATOM 640 C C . GLY A 1 84 ? -6.856 -0.198 4.021 1.00 91.12 84 GLY A C 1
ATOM 641 O O . GLY A 1 84 ? -7.010 -0.805 5.083 1.00 91.12 84 GLY A O 1
ATOM 642 N N . VAL A 1 85 ? -6.944 1.133 3.953 1.00 93.38 85 VAL A N 1
ATOM 643 C CA . VAL A 1 85 ? -7.198 1.991 5.123 1.00 93.38 85 VAL A CA 1
ATOM 644 C C . VAL A 1 85 ? -8.589 1.730 5.698 1.00 93.38 85 VAL A C 1
ATOM 646 O O . VAL A 1 85 ? -8.726 1.542 6.910 1.00 93.38 85 VAL A O 1
ATOM 649 N N . ALA A 1 86 ? -9.616 1.649 4.848 1.00 92.88 86 ALA A N 1
ATOM 650 C CA . ALA A 1 86 ? -10.979 1.352 5.285 1.00 92.88 86 ALA A CA 1
ATOM 651 C C . ALA A 1 86 ? -11.111 -0.063 5.874 1.00 92.88 86 ALA A C 1
ATOM 653 O O . ALA A 1 86 ? -11.755 -0.248 6.911 1.00 92.88 86 ALA A O 1
ATOM 654 N N . TYR A 1 87 ? -10.440 -1.048 5.268 1.00 93.06 87 TYR A N 1
ATOM 655 C CA . TYR A 1 87 ? -10.395 -2.429 5.750 1.00 93.06 87 TYR A CA 1
ATOM 656 C C . TYR A 1 87 ? -9.793 -2.527 7.161 1.00 93.06 87 TYR A C 1
ATOM 658 O O . TYR A 1 87 ? -10.364 -3.173 8.049 1.00 93.06 87 TYR A O 1
ATOM 666 N N . GLN A 1 88 ? -8.662 -1.853 7.398 1.00 91.94 88 GLN A N 1
ATOM 667 C CA . GLN A 1 88 ? -7.999 -1.861 8.704 1.00 91.94 88 GLN A CA 1
ATOM 668 C C . GLN A 1 88 ? -8.781 -1.074 9.755 1.00 91.94 88 GLN A C 1
ATOM 670 O O . GLN A 1 88 ? -8.906 -1.533 10.895 1.00 91.94 88 GLN A O 1
ATOM 675 N N . LEU A 1 89 ? -9.386 0.051 9.366 1.00 91.19 89 LEU A N 1
ATOM 676 C CA . LEU A 1 89 ? -10.219 0.853 10.257 1.00 91.19 89 LEU A CA 1
ATOM 677 C C . LEU A 1 89 ? -11.441 0.060 10.737 1.00 91.19 89 LEU A C 1
ATOM 679 O O . LEU A 1 89 ? -11.681 -0.025 11.942 1.00 91.19 89 LEU A O 1
ATOM 683 N N . ALA A 1 90 ? -12.166 -0.597 9.830 1.00 91.12 90 ALA A N 1
ATOM 684 C CA . ALA A 1 90 ? -13.303 -1.448 10.184 1.00 91.12 90 ALA A CA 1
ATOM 685 C C . ALA A 1 90 ? -12.904 -2.605 11.109 1.00 91.12 90 ALA A C 1
ATOM 687 O O . ALA A 1 90 ? -13.627 -2.919 12.056 1.00 91.12 90 ALA A O 1
ATOM 688 N N . GLY A 1 91 ? -11.710 -3.174 10.907 1.00 88.56 91 GLY A N 1
ATOM 689 C CA . GLY A 1 91 ? -11.137 -4.169 11.810 1.00 88.56 91 GLY A CA 1
ATOM 690 C C . GLY A 1 91 ? -10.951 -3.656 13.238 1.00 88.56 91 GLY A C 1
ATOM 691 O O . GLY A 1 91 ? -11.325 -4.347 14.186 1.00 88.56 91 GLY A O 1
ATOM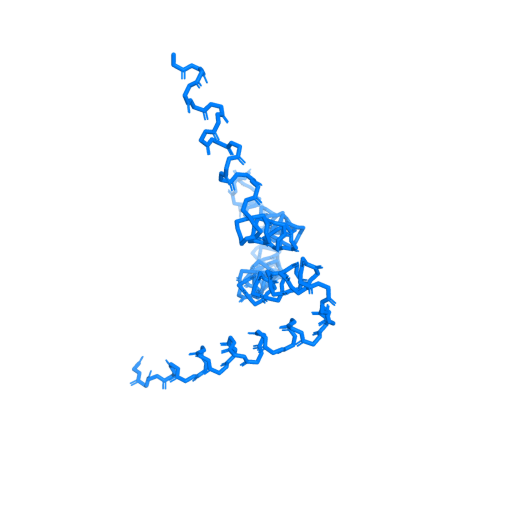 692 N N . LYS A 1 92 ? -10.447 -2.426 13.409 1.00 88.25 92 LYS A N 1
ATOM 693 C CA . LYS A 1 92 ? -10.330 -1.778 14.731 1.00 88.25 92 LYS A CA 1
ATOM 694 C C . LYS A 1 92 ? -11.700 -1.498 15.363 1.00 88.25 92 LYS A C 1
ATOM 696 O O . LYS A 1 92 ? -11.813 -1.521 16.585 1.00 88.25 92 LYS A O 1
ATOM 701 N N . TYR A 1 93 ? -12.732 -1.270 14.549 1.00 88.38 93 TYR A N 1
ATOM 702 C CA . TYR A 1 93 ? -14.118 -1.074 14.992 1.00 88.38 93 TYR A CA 1
ATOM 703 C C . TYR A 1 93 ? -14.918 -2.373 15.182 1.00 88.38 93 TYR A C 1
ATOM 705 O O . TYR A 1 93 ? -16.088 -2.300 15.551 1.00 88.38 93 TYR A O 1
ATOM 713 N N . LYS A 1 94 ? -14.312 -3.552 14.966 1.00 89.31 94 LYS A N 1
ATOM 714 C CA . LYS A 1 94 ? -14.993 -4.863 14.996 1.00 89.31 94 LYS A CA 1
ATOM 715 C C . LYS A 1 94 ? -16.174 -4.957 14.015 1.00 89.31 94 LYS A C 1
ATOM 717 O O . LYS A 1 94 ? -17.136 -5.674 14.270 1.00 89.31 94 LYS A O 1
ATOM 722 N N . GLN A 1 95 ? -16.096 -4.230 12.904 1.00 90.81 95 GLN A N 1
ATOM 723 C CA . GLN A 1 95 ? -17.104 -4.218 11.846 1.00 90.81 95 GLN A CA 1
ATOM 724 C C . GLN A 1 95 ? -16.675 -5.090 10.654 1.00 90.81 95 GLN A C 1
ATOM 726 O O . GLN A 1 95 ? -15.487 -5.410 10.515 1.00 90.81 95 GLN A O 1
ATOM 731 N N . PRO A 1 96 ? -17.611 -5.466 9.765 1.00 91.25 96 PRO A N 1
ATOM 732 C CA . PRO A 1 96 ? -17.301 -6.229 8.561 1.00 91.25 96 PRO A CA 1
ATOM 733 C C . PRO A 1 96 ? -16.322 -5.485 7.632 1.00 91.25 96 PRO A C 1
ATOM 735 O O . PRO A 1 96 ? -16.670 -4.507 6.969 1.00 91.25 96 PRO A O 1
ATOM 738 N N . LYS A 1 97 ? -15.074 -5.965 7.568 1.00 90.56 97 LYS A N 1
ATOM 739 C CA . LYS A 1 97 ? -13.965 -5.267 6.892 1.00 90.56 97 LYS A CA 1
ATOM 740 C C . LYS A 1 97 ? -14.153 -5.121 5.381 1.00 90.56 97 LYS A C 1
ATOM 742 O O . LYS A 1 97 ? -13.849 -4.073 4.820 1.00 90.56 97 LYS A O 1
ATOM 747 N N . VAL A 1 98 ? -14.673 -6.164 4.732 1.00 90.75 98 VAL A N 1
ATOM 748 C CA . V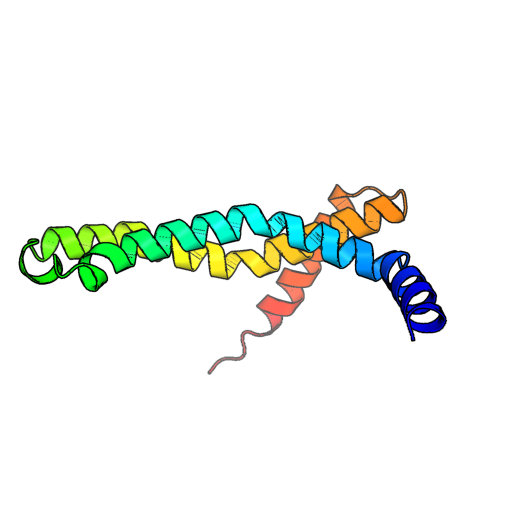AL A 1 98 ? -14.883 -6.195 3.274 1.00 90.75 98 VAL A CA 1
ATOM 749 C C . VAL A 1 98 ? -15.918 -5.153 2.845 1.00 90.75 98 VAL A C 1
ATOM 751 O O . VAL A 1 98 ? -15.698 -4.444 1.869 1.00 90.75 98 VAL A O 1
ATOM 754 N N . PHE A 1 99 ? -17.001 -4.998 3.613 1.00 92.00 99 PHE A N 1
ATOM 755 C CA . PHE A 1 99 ? -18.042 -4.008 3.330 1.00 92.00 99 PHE A CA 1
ATOM 756 C C . PHE A 1 99 ? -17.513 -2.579 3.461 1.00 92.00 99 PHE A C 1
ATOM 758 O O . PHE A 1 99 ? -17.744 -1.760 2.578 1.00 92.00 99 PHE A O 1
ATOM 765 N N . ALA A 1 100 ? -16.744 -2.285 4.513 1.00 91.69 100 ALA A N 1
ATOM 766 C CA . ALA A 1 100 ? -16.126 -0.970 4.675 1.00 91.69 100 ALA A CA 1
ATOM 767 C C . ALA A 1 100 ? -15.140 -0.642 3.542 1.00 91.69 100 ALA A C 1
ATOM 769 O O . ALA A 1 100 ? -15.136 0.479 3.035 1.00 91.69 100 ALA A O 1
ATOM 770 N N . GLY A 1 101 ? -14.348 -1.629 3.108 1.00 91.62 101 GLY A N 1
ATOM 771 C CA . GLY A 1 101 ? -13.473 -1.495 1.945 1.00 91.62 101 GLY A CA 1
ATOM 772 C C . GLY A 1 101 ? -14.249 -1.202 0.657 1.00 91.62 101 GLY A C 1
ATOM 773 O O . GLY A 1 101 ? -13.908 -0.264 -0.061 1.00 91.62 101 GLY A O 1
ATOM 774 N N . ALA A 1 102 ? -15.328 -1.945 0.391 1.00 92.50 102 ALA A N 1
ATOM 775 C CA . ALA A 1 102 ? -16.174 -1.745 -0.789 1.00 92.50 102 ALA A CA 1
ATOM 776 C C . ALA A 1 102 ? -16.859 -0.366 -0.801 1.00 92.50 102 ALA A C 1
ATOM 778 O O . ALA A 1 102 ? -16.893 0.297 -1.839 1.00 92.50 102 ALA A O 1
ATOM 779 N N . VAL A 1 103 ? -17.351 0.102 0.353 1.00 93.12 103 VAL A N 1
ATOM 780 C CA . VAL A 1 103 ? -17.937 1.446 0.494 1.00 93.12 103 VAL A CA 1
ATOM 781 C C . VAL A 1 103 ? -16.883 2.522 0.245 1.00 93.12 103 VAL A C 1
ATOM 783 O O . VAL A 1 103 ? -17.121 3.428 -0.546 1.00 93.12 103 VAL A O 1
ATOM 786 N N . SER A 1 104 ? -15.693 2.401 0.841 1.00 93.31 104 SER A N 1
ATOM 787 C CA . SER A 1 104 ? -14.603 3.362 0.620 1.00 93.31 104 SER A CA 1
ATOM 788 C C . SER A 1 104 ? -14.172 3.430 -0.841 1.00 93.31 104 SER A C 1
ATOM 790 O O . SER A 1 104 ? -13.881 4.510 -1.344 1.00 93.31 104 SER A O 1
ATOM 792 N N . LEU A 1 105 ? -14.128 2.287 -1.522 1.00 91.50 105 LEU A N 1
ATOM 793 C CA . LEU A 1 105 ? -13.778 2.205 -2.935 1.00 91.50 105 LEU A CA 1
ATOM 794 C C . LEU A 1 105 ? -14.872 2.821 -3.818 1.00 91.50 105 LEU A C 1
ATOM 796 O O . LEU A 1 105 ? -14.563 3.553 -4.753 1.00 91.50 105 LEU A O 1
ATOM 800 N N . SER A 1 106 ? -16.142 2.612 -3.464 1.00 90.88 106 SER A N 1
ATOM 801 C CA . SER A 1 106 ? -17.282 3.265 -4.120 1.00 90.88 106 SER A CA 1
ATOM 802 C C . SER A 1 106 ? -17.228 4.786 -3.951 1.00 90.88 106 SER A C 1
ATOM 804 O O . SER A 1 106 ? -17.355 5.514 -4.930 1.00 90.88 106 SER A O 1
ATOM 806 N N . CYS A 1 107 ? -16.963 5.277 -2.735 1.00 91.06 107 CYS A N 1
ATOM 807 C CA . CYS A 1 107 ? -16.786 6.706 -2.473 1.00 91.06 107 CYS A CA 1
ATOM 808 C C . CYS A 1 107 ? -15.576 7.287 -3.216 1.00 91.06 107 CYS A C 1
ATOM 810 O O . CYS A 1 107 ? -15.674 8.386 -3.753 1.00 91.06 107 CYS A O 1
ATOM 812 N N . PHE A 1 108 ? -14.457 6.557 -3.274 1.00 90.44 108 PHE A N 1
ATOM 813 C CA . PHE A 1 108 ? -13.270 6.974 -4.022 1.00 90.44 108 PHE A CA 1
ATOM 814 C C . PHE A 1 108 ? -13.597 7.155 -5.507 1.00 90.44 108 PHE A C 1
ATOM 816 O O . PHE A 1 108 ? -13.364 8.225 -6.057 1.00 90.44 108 PHE A O 1
ATOM 823 N N . LEU A 1 109 ? -14.226 6.155 -6.132 1.00 87.69 109 LEU A N 1
ATOM 824 C CA . LEU A 1 109 ? -14.630 6.231 -7.537 1.00 87.69 109 LEU A CA 1
ATOM 825 C C . LEU A 1 109 ? -15.649 7.346 -7.788 1.00 87.69 109 LEU A C 1
ATOM 827 O O . LEU A 1 109 ? -15.509 8.065 -8.771 1.00 87.69 109 LEU A O 1
ATOM 831 N N . MET A 1 110 ? -16.633 7.536 -6.903 1.00 87.69 110 MET A N 1
ATOM 832 C CA . MET A 1 110 ? -17.589 8.644 -7.018 1.00 87.69 110 MET A CA 1
ATOM 833 C C . MET A 1 110 ? -16.885 10.004 -6.982 1.00 87.69 110 MET A C 1
ATOM 835 O O . MET A 1 110 ? -17.168 10.853 -7.818 1.00 87.69 110 MET A O 1
ATOM 839 N N . LEU A 1 111 ? -15.947 10.215 -6.058 1.00 87.25 111 LEU A N 1
ATOM 840 C CA . LEU A 1 111 ? -15.228 11.487 -5.945 1.00 87.25 111 LEU A CA 1
ATOM 841 C C . LEU A 1 111 ? -14.266 11.723 -7.114 1.00 87.25 111 LEU A C 1
ATOM 843 O O . LEU A 1 111 ? -14.163 12.846 -7.598 1.00 87.25 111 LEU A O 1
ATOM 847 N N . THR A 1 112 ? -13.574 10.681 -7.581 1.00 83.12 112 THR A N 1
ATOM 848 C CA . THR A 1 112 ? -12.609 10.801 -8.683 1.00 83.12 112 THR A CA 1
ATOM 849 C C . THR A 1 112 ? -13.295 10.942 -10.045 1.00 83.12 112 THR A C 1
ATOM 851 O O . THR A 1 112 ? -12.841 11.732 -10.866 1.00 83.12 112 THR A O 1
ATOM 854 N N . LEU A 1 113 ? -14.402 10.232 -10.300 1.00 64.69 113 LEU A N 1
ATOM 855 C CA . LEU A 1 113 ? -15.116 10.294 -11.587 1.00 64.69 113 LEU A CA 1
ATOM 856 C C . LEU A 1 113 ? -15.953 11.570 -11.752 1.00 64.69 113 LEU A C 1
ATOM 858 O O . LEU A 1 113 ? -16.131 12.036 -12.875 1.00 64.69 113 LEU A O 1
ATOM 862 N N . VAL A 1 114 ? -16.418 12.176 -10.654 1.00 58.94 114 VAL A N 1
ATOM 863 C CA . VAL A 1 114 ? -17.157 13.456 -10.683 1.00 58.94 114 VAL A CA 1
ATOM 864 C C . VAL A 1 114 ? -16.251 14.646 -11.059 1.00 58.94 114 VAL A C 1
ATOM 866 O O . VAL A 1 114 ? -16.753 15.721 -11.367 1.00 58.94 114 VAL A O 1
ATOM 869 N N . GLY A 1 115 ? -14.929 14.448 -11.131 1.00 55.69 115 GLY A N 1
ATOM 870 C CA . GLY A 1 115 ? -13.947 15.450 -11.556 1.00 55.69 115 GLY A CA 1
ATOM 871 C C . GLY A 1 115 ? -13.570 15.445 -13.043 1.00 55.69 115 GLY A C 1
ATOM 872 O O . GLY A 1 115 ? -12.548 16.035 -13.381 1.00 55.69 115 GLY A O 1
ATOM 873 N N . THR A 1 116 ? -14.331 14.799 -13.940 1.00 54.44 116 THR A N 1
ATOM 874 C CA . THR A 1 116 ? -14.137 15.001 -15.394 1.00 54.44 116 THR A CA 1
ATOM 875 C C . THR A 1 116 ? -14.770 16.332 -15.805 1.00 54.44 116 THR A C 1
ATOM 877 O O . THR A 1 116 ? -15.820 16.366 -16.448 1.00 54.44 116 THR A O 1
ATOM 880 N N . ASP A 1 117 ? -14.148 17.437 -15.394 1.00 48.28 117 ASP A N 1
ATOM 881 C CA . ASP A 1 117 ? -14.377 18.715 -16.055 1.00 48.28 117 ASP A CA 1
ATOM 882 C C . ASP A 1 117 ? -13.621 18.686 -17.386 1.00 48.28 117 ASP A C 1
ATOM 884 O O . ASP A 1 117 ? -12.453 18.298 -17.468 1.00 48.28 117 ASP A O 1
ATOM 888 N N . LYS A 1 118 ? -14.352 18.987 -18.454 1.00 49.72 118 LYS A N 1
ATOM 889 C CA . LYS A 1 118 ? -13.841 19.041 -19.817 1.00 49.72 118 LYS A CA 1
ATOM 890 C C . LYS A 1 118 ? -12.874 20.218 -19.942 1.00 49.72 118 LYS A C 1
ATOM 892 O O . LYS A 1 118 ? -13.353 21.327 -20.146 1.00 49.72 118 LYS A O 1
ATOM 897 N N . THR A 1 119 ? -11.569 19.968 -19.958 1.00 39.66 119 THR A N 1
ATOM 898 C CA . THR A 1 119 ? -10.589 20.808 -20.675 1.00 39.66 119 THR A CA 1
ATOM 899 C C . THR A 1 119 ? -9.391 19.982 -21.094 1.00 39.66 119 THR A C 1
ATOM 901 O O . THR A 1 119 ? -8.737 19.428 -20.182 1.00 39.66 119 THR A O 1
#

Radius of gyration: 20.69 Å; chains: 1; bounding box: 43×27×61 Å

pLDDT: mean 80.9, std 11.39, range [39.66, 93.38]

Sequence (119 aa):
MQKKLVPFASILGQNKYLTSLRDGMMVAFPATMFGAIMVILQNLPQTFGFAGFLPKGVLDFIDNFFAPVGNATMNISAMFIAFGVAYQLAGKYKQPKVFAGAVSLSCFLMLTLVGTDKT

Foldseek 3Di:
DCVVVVVVVVVCCPDLLNVLLVQLLVQLVVLLVVLVVLVCQLCVCVVVVVVVVDDPVVNVVSCVVSVVSNVVSVVCSVLSSQLSSQLSSCVVVVHDSNVSSVVSSVVVCVVVVVPPDDD

InterPro domains:
  IPR003352 Phosphotransferase system, EIIC [PF02378] (22-111)
  IPR051088 Bacterial PTS System Sugar-Specific EIIC/EIIB [PTHR33989] (1-112)

Organism: NCBI:txid1423748